Protein AF-A0A3B0CM05-F1 (afdb_monomer_lite)

Sequence (95 aa):
MEPFVRSKWTIIFGSNSLRYSRTPIEYLNEFRIEEAKRLLADSRTKIADIGTRSGFNSNSYFAKVFKMYTGITASEYRELLFTRNMEKKPQLADS

Structure (mmCIF, N/CA/C/O backbone):
data_AF-A0A3B0CM05-F1
#
_entry.id   AF-A0A3B0CM05-F1
#
loop_
_atom_site.group_PDB
_atom_site.id
_atom_site.type_symbol
_atom_site.label_atom_id
_atom_site.label_alt_id
_atom_site.label_comp_id
_atom_site.label_asym_id
_atom_site.label_entity_id
_atom_site.label_seq_id
_atom_site.pdbx_PDB_ins_code
_atom_site.Cartn_x
_atom_site.Cartn_y
_atom_site.Cartn_z
_atom_site.occupancy
_atom_site.B_iso_or_equiv
_atom_site.auth_seq_id
_atom_site.auth_comp_id
_atom_site.auth_asym_id
_atom_site.auth_atom_id
_atom_site.pdbx_PDB_model_num
ATOM 1 N N . MET A 1 1 ? 1.371 34.496 10.933 1.00 39.28 1 MET A N 1
ATOM 2 C CA . MET A 1 1 ? 0.222 33.577 10.798 1.00 39.28 1 MET A CA 1
ATOM 3 C C . MET A 1 1 ? 0.609 32.588 9.708 1.00 39.28 1 MET A C 1
ATOM 5 O O . MET A 1 1 ? 0.498 32.909 8.537 1.00 39.28 1 MET A O 1
ATOM 9 N N . GLU A 1 2 ? 1.255 31.494 10.106 1.00 44.84 2 GLU A N 1
ATOM 10 C CA . GLU A 1 2 ? 1.938 30.539 9.215 1.00 44.84 2 GLU A CA 1
ATOM 11 C C . GLU A 1 2 ? 0.944 29.481 8.694 1.00 44.84 2 GLU A C 1
ATOM 13 O O . GLU A 1 2 ? 0.389 28.735 9.506 1.00 44.84 2 GLU A O 1
ATOM 18 N N . PRO A 1 3 ? 0.671 29.404 7.376 1.00 42.19 3 PRO A N 1
ATOM 19 C CA . PRO A 1 3 ? -0.235 28.411 6.816 1.00 42.19 3 PRO A CA 1
ATOM 20 C C . PRO A 1 3 ? 0.430 27.029 6.717 1.00 42.19 3 PRO A C 1
ATOM 22 O O . PRO A 1 3 ? 1.387 26.786 5.983 1.00 42.19 3 PRO A O 1
ATOM 25 N N . PHE A 1 4 ? -0.153 26.125 7.494 1.00 39.38 4 PHE A N 1
ATOM 26 C CA . PHE A 1 4 ? 0.248 24.761 7.804 1.00 39.38 4 PHE A CA 1
ATOM 27 C C . PHE A 1 4 ? 0.397 23.858 6.553 1.00 39.38 4 PHE A C 1
ATOM 29 O O . PHE A 1 4 ? -0.539 23.644 5.787 1.00 39.38 4 PHE A O 1
ATOM 36 N N . VAL A 1 5 ? 1.596 23.278 6.421 1.00 49.50 5 VAL A N 1
ATOM 37 C CA . VAL A 1 5 ? 1.983 22.079 5.640 1.00 49.50 5 VAL A CA 1
ATOM 38 C C . VAL A 1 5 ? 1.963 22.184 4.107 1.00 49.50 5 VAL A C 1
ATOM 40 O O . VAL A 1 5 ? 1.496 21.304 3.388 1.00 49.50 5 VAL A O 1
ATOM 43 N N . ARG A 1 6 ? 2.644 23.203 3.579 1.00 45.91 6 ARG A N 1
ATOM 44 C CA . ARG A 1 6 ? 3.359 23.107 2.295 1.00 45.91 6 ARG A CA 1
ATOM 45 C C . ARG A 1 6 ? 4.863 23.060 2.554 1.00 45.91 6 ARG A C 1
ATOM 47 O O . ARG A 1 6 ? 5.503 24.093 2.446 1.00 45.91 6 ARG A O 1
ATOM 54 N N . SER A 1 7 ? 5.442 21.911 2.917 1.00 44.75 7 SER A N 1
ATOM 55 C CA . SER A 1 7 ? 6.901 21.683 2.802 1.00 44.75 7 SER A CA 1
ATOM 56 C C . SER A 1 7 ? 7.322 20.304 3.299 1.00 44.75 7 SER A C 1
ATOM 58 O O . SER A 1 7 ? 7.672 20.118 4.461 1.00 44.75 7 SER A O 1
ATOM 60 N N . LYS A 1 8 ? 7.354 19.329 2.386 1.00 47.22 8 LYS A N 1
ATOM 61 C CA . LYS A 1 8 ? 8.305 18.210 2.521 1.00 47.22 8 LYS A CA 1
ATOM 62 C C . LYS A 1 8 ? 8.847 17.648 1.203 1.00 47.22 8 LYS A C 1
ATOM 64 O O . LYS A 1 8 ? 9.762 16.839 1.239 1.00 47.22 8 LYS A O 1
ATOM 69 N N . TRP A 1 9 ? 8.363 18.121 0.053 1.00 48.84 9 TRP A N 1
ATOM 70 C CA . TRP A 1 9 ? 8.822 17.652 -1.262 1.00 48.84 9 TRP A CA 1
ATOM 71 C C . TRP A 1 9 ? 9.595 18.698 -2.081 1.00 48.84 9 TRP A C 1
ATOM 73 O O . TRP A 1 9 ? 10.232 18.332 -3.058 1.00 48.84 9 TRP A O 1
ATOM 83 N N . THR A 1 10 ? 9.634 19.968 -1.660 1.00 46.47 10 THR A N 1
ATOM 84 C CA . THR A 1 10 ? 10.328 21.045 -2.398 1.00 46.47 10 THR A CA 1
ATOM 85 C C . THR A 1 10 ? 11.856 21.034 -2.232 1.00 46.47 10 THR A C 1
ATOM 87 O O . THR A 1 10 ? 12.545 21.683 -3.006 1.00 46.47 10 THR A O 1
ATOM 90 N N . ILE A 1 11 ? 12.409 20.311 -1.247 1.00 47.38 11 ILE A N 1
ATOM 91 C CA . ILE A 1 11 ? 13.852 20.372 -0.925 1.00 47.38 11 ILE A CA 1
ATOM 92 C C . ILE A 1 11 ? 14.612 19.067 -1.241 1.00 47.38 11 ILE A C 1
ATOM 94 O O . ILE A 1 11 ? 15.835 19.090 -1.287 1.00 47.38 11 ILE A O 1
ATOM 98 N N . ILE A 1 12 ? 13.942 17.937 -1.523 1.00 53.16 12 ILE A N 1
ATOM 99 C CA . ILE A 1 12 ? 14.652 16.655 -1.764 1.00 53.16 12 ILE A CA 1
ATOM 100 C C . ILE A 1 12 ? 14.754 16.267 -3.249 1.00 53.16 12 ILE A C 1
ATOM 102 O O . ILE A 1 12 ? 15.699 15.581 -3.622 1.00 53.16 12 ILE A O 1
ATOM 106 N N . PHE A 1 13 ? 13.871 16.739 -4.132 1.00 51.16 13 PHE A N 1
ATOM 107 C CA . PHE A 1 13 ? 13.938 16.382 -5.553 1.00 51.16 13 PHE A CA 1
ATOM 108 C C . PHE A 1 13 ? 13.865 17.640 -6.410 1.00 51.16 13 PHE A C 1
ATOM 110 O O . PHE A 1 13 ? 12.808 18.246 -6.570 1.00 51.16 13 PHE A O 1
ATOM 117 N N . GLY A 1 14 ? 15.035 18.056 -6.893 1.00 43.09 14 GLY A N 1
ATOM 118 C CA . GLY A 1 14 ? 15.202 19.200 -7.773 1.00 43.09 14 GLY A CA 1
ATOM 119 C C . GLY A 1 14 ? 14.243 19.182 -8.964 1.00 43.09 14 GLY A C 1
ATOM 120 O O . GLY A 1 14 ? 13.915 18.137 -9.519 1.00 43.09 14 GLY A O 1
ATOM 121 N N . SER A 1 15 ? 13.804 20.388 -9.309 1.00 51.53 15 SER A N 1
ATOM 122 C CA . SER A 1 15 ? 13.284 20.847 -10.595 1.00 51.53 15 SER A CA 1
ATOM 123 C C . SER A 1 15 ? 12.959 19.779 -11.647 1.00 51.53 15 SER A C 1
ATOM 125 O O . SER A 1 15 ? 13.839 19.354 -12.388 1.00 51.53 15 SER A O 1
ATOM 127 N N . ASN A 1 16 ? 11.668 19.491 -11.851 1.00 48.53 16 ASN A N 1
ATOM 128 C CA . ASN A 1 16 ? 11.136 19.509 -13.217 1.00 48.53 16 ASN A CA 1
ATOM 129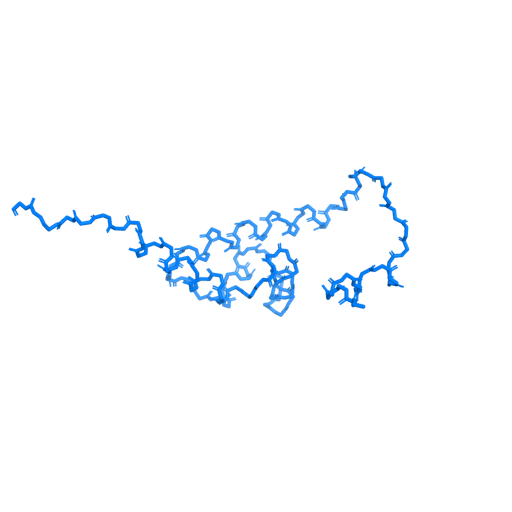 C C . ASN A 1 16 ? 9.618 19.714 -13.254 1.00 48.53 16 ASN A C 1
ATOM 131 O O . ASN A 1 16 ? 8.811 18.789 -13.294 1.00 48.53 16 ASN A O 1
ATOM 135 N N . SER A 1 17 ? 9.233 20.986 -13.270 1.00 61.34 17 SER A N 1
ATOM 136 C CA . SER A 1 17 ? 7.920 21.420 -13.727 1.00 61.34 17 SER A CA 1
ATOM 137 C C . SER A 1 17 ? 7.902 21.435 -15.257 1.00 61.34 17 SER A C 1
ATOM 139 O O . SER A 1 17 ? 7.946 22.514 -15.829 1.00 61.34 17 SER A O 1
ATOM 141 N N . LEU A 1 18 ? 7.808 20.276 -15.918 1.00 45.81 18 LEU A N 1
ATOM 142 C CA . LEU A 1 18 ? 7.292 20.154 -17.289 1.00 45.81 18 LEU A CA 1
ATOM 143 C C . LEU A 1 18 ? 6.651 18.764 -17.475 1.00 45.81 18 LEU A C 1
ATOM 145 O O . LEU A 1 18 ? 7.305 17.732 -17.443 1.00 45.81 18 LEU A O 1
ATOM 149 N N . ARG A 1 19 ? 5.324 18.787 -17.595 1.00 49.41 19 ARG A N 1
ATOM 150 C CA . ARG A 1 19 ? 4.386 17.783 -18.129 1.00 49.41 19 ARG A CA 1
ATOM 151 C C . ARG A 1 19 ? 5.004 16.454 -18.633 1.00 49.41 19 ARG A C 1
ATOM 153 O O . ARG A 1 19 ? 5.629 16.421 -19.680 1.00 49.41 19 ARG A O 1
ATOM 160 N N . TYR A 1 20 ? 4.673 15.364 -17.930 1.00 51.78 20 TYR A N 1
ATOM 161 C CA . TYR A 1 20 ? 4.659 13.964 -18.395 1.00 51.78 20 TYR A CA 1
ATOM 162 C C . TYR A 1 20 ? 5.930 13.415 -19.079 1.00 51.78 20 TYR A C 1
ATOM 164 O O . TYR A 1 20 ? 5.913 13.071 -20.255 1.00 51.78 20 TYR A O 1
ATOM 172 N N . SER A 1 21 ? 6.962 13.145 -18.279 1.00 53.62 21 SER A N 1
ATOM 173 C CA . SER A 1 21 ? 7.892 12.031 -18.528 1.00 53.62 21 SER A CA 1
ATOM 174 C C . SER A 1 21 ? 7.706 10.991 -17.425 1.00 53.62 21 SER A C 1
ATOM 176 O O . SER A 1 21 ? 8.557 10.852 -16.553 1.00 53.62 21 SER A O 1
ATOM 178 N N . ARG A 1 22 ? 6.547 10.312 -17.400 1.00 64.75 22 ARG A N 1
ATOM 179 C CA . ARG A 1 22 ? 6.342 9.198 -16.461 1.00 64.75 22 ARG A CA 1
ATOM 180 C C . ARG A 1 22 ? 7.288 8.078 -16.864 1.00 64.75 22 ARG A C 1
ATOM 182 O O . ARG A 1 22 ? 7.244 7.601 -17.998 1.00 64.75 22 ARG A O 1
ATOM 189 N N . THR A 1 23 ? 8.147 7.663 -15.949 1.00 82.75 23 THR A N 1
ATOM 190 C CA . THR A 1 23 ? 8.971 6.477 -16.155 1.00 82.75 23 THR A CA 1
ATOM 191 C C . THR A 1 23 ? 8.050 5.262 -16.340 1.00 82.75 23 THR A C 1
ATOM 193 O O . THR A 1 23 ? 6.965 5.215 -15.747 1.00 82.75 23 THR A O 1
ATOM 196 N N . PRO A 1 24 ? 8.449 4.241 -17.119 1.00 81.75 24 PRO A N 1
ATOM 197 C CA . PRO A 1 24 ? 7.646 3.024 -17.280 1.00 81.75 24 PRO A CA 1
ATOM 198 C C . PRO A 1 24 ? 7.255 2.386 -15.938 1.00 81.75 24 PRO A C 1
ATOM 200 O O . PRO A 1 24 ? 6.187 1.796 -15.802 1.00 81.75 24 PRO A O 1
ATOM 203 N N . ILE A 1 25 ? 8.109 2.557 -14.926 1.00 86.56 25 ILE A N 1
ATOM 204 C CA . ILE A 1 25 ? 7.900 2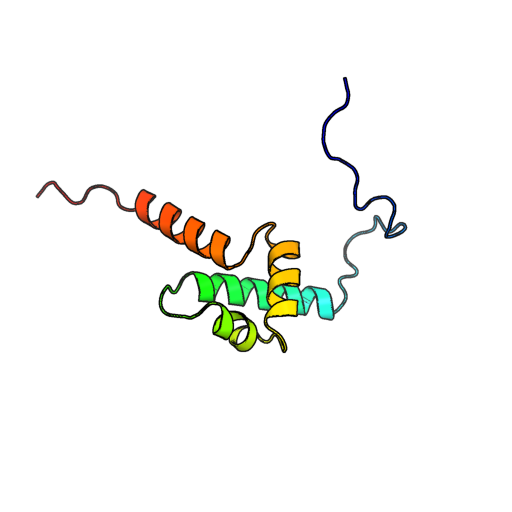.077 -13.560 1.00 86.56 25 ILE A CA 1
ATOM 205 C C . ILE A 1 25 ? 6.766 2.837 -12.862 1.00 86.56 25 ILE A C 1
ATOM 207 O O . ILE A 1 25 ? 5.964 2.215 -12.172 1.00 86.56 25 ILE A O 1
ATOM 211 N N . GLU A 1 26 ? 6.664 4.155 -13.032 1.00 85.00 26 GLU A N 1
ATOM 212 C CA . GLU A 1 26 ? 5.586 4.952 -12.431 1.00 85.00 26 GLU A CA 1
ATOM 213 C C . GLU A 1 26 ? 4.225 4.606 -13.027 1.00 85.00 26 GLU A C 1
ATOM 215 O O . GLU A 1 26 ? 3.263 4.450 -12.274 1.00 85.00 26 GLU A O 1
ATOM 220 N N . TYR A 1 27 ? 4.157 4.435 -14.351 1.00 86.81 27 TYR A N 1
ATOM 221 C CA . TYR A 1 27 ? 2.940 3.981 -15.027 1.00 86.81 27 TYR A CA 1
ATOM 222 C C . TYR A 1 27 ? 2.547 2.568 -14.580 1.00 86.81 27 TYR A C 1
ATOM 224 O O . TYR A 1 27 ? 1.390 2.304 -14.258 1.00 86.81 27 TYR A O 1
ATOM 232 N N . LEU A 1 28 ? 3.524 1.660 -14.489 1.00 89.88 28 LEU A N 1
ATOM 233 C CA . LEU A 1 28 ? 3.286 0.305 -14.006 1.00 89.88 28 LEU A CA 1
ATOM 234 C C . LEU A 1 28 ? 2.790 0.305 -12.558 1.00 89.88 28 LEU A C 1
ATOM 236 O O . LEU A 1 28 ? 1.845 -0.405 -12.232 1.00 89.88 28 LEU A O 1
ATOM 240 N N . ASN A 1 29 ? 3.402 1.099 -11.681 1.00 91.00 29 ASN A N 1
ATOM 241 C CA . ASN A 1 29 ? 2.974 1.202 -10.291 1.00 91.00 29 ASN A CA 1
ATOM 242 C C . ASN A 1 29 ? 1.564 1.782 -10.181 1.00 91.00 29 ASN A C 1
ATOM 244 O O . ASN A 1 29 ? 0.767 1.247 -9.423 1.00 91.00 29 ASN A O 1
ATOM 248 N N . GLU A 1 30 ? 1.225 2.807 -10.961 1.00 90.44 30 GLU A N 1
ATOM 249 C CA . GLU A 1 30 ? -0.134 3.351 -11.020 1.00 90.44 30 GLU A CA 1
ATOM 250 C C . GLU A 1 30 ? -1.151 2.276 -11.419 1.00 90.44 30 GLU A C 1
ATOM 252 O O . GLU A 1 30 ? -2.123 2.058 -10.699 1.00 90.44 30 GLU A O 1
ATOM 257 N N . PHE A 1 31 ? -0.877 1.530 -12.493 1.00 92.06 31 PHE A N 1
ATOM 258 C CA . PHE A 1 31 ? -1.724 0.422 -12.934 1.00 92.06 31 PHE A CA 1
ATOM 259 C C . PHE A 1 31 ? -1.904 -0.643 -11.840 1.00 92.06 31 PHE A C 1
ATOM 261 O O . PHE A 1 31 ? -3.021 -1.063 -11.541 1.00 92.06 31 PHE A O 1
ATOM 268 N N . ARG A 1 32 ? -0.810 -1.046 -11.182 1.00 93.56 32 ARG A N 1
ATOM 269 C CA . ARG A 1 32 ? -0.845 -2.014 -10.074 1.00 93.56 32 ARG A CA 1
ATOM 270 C C . ARG A 1 32 ? -1.644 -1.499 -8.875 1.00 93.56 32 ARG A C 1
ATOM 272 O O . ARG A 1 32 ? -2.322 -2.278 -8.211 1.00 93.56 32 ARG A O 1
ATOM 279 N N . ILE A 1 33 ? -1.571 -0.202 -8.576 1.00 93.31 33 ILE A N 1
ATOM 280 C CA . ILE A 1 33 ? -2.345 0.414 -7.494 1.00 93.31 33 ILE A CA 1
ATOM 281 C C . ILE A 1 33 ? -3.838 0.457 -7.832 1.00 93.31 33 ILE A C 1
ATOM 283 O O . ILE A 1 33 ? -4.653 0.185 -6.951 1.00 93.31 33 ILE A O 1
ATOM 287 N N . GLU A 1 34 ? -4.212 0.745 -9.076 1.00 92.06 34 GLU A N 1
ATOM 288 C CA . GLU A 1 34 ? -5.614 0.684 -9.507 1.00 92.06 34 GLU A CA 1
ATOM 289 C C . GLU A 1 34 ? -6.193 -0.731 -9.367 1.00 92.06 34 GLU A C 1
ATOM 291 O O . GLU A 1 34 ? -7.284 -0.905 -8.815 1.00 92.06 34 GLU A O 1
ATOM 296 N N . GLU A 1 35 ? -5.432 -1.759 -9.746 1.00 92.75 35 GLU A N 1
ATOM 297 C CA . GLU A 1 35 ? -5.860 -3.147 -9.551 1.00 92.75 35 GLU A CA 1
ATOM 298 C C . GLU A 1 35 ? -5.976 -3.508 -8.061 1.00 92.75 35 GLU A C 1
ATOM 300 O O . GLU A 1 35 ? -6.958 -4.121 -7.631 1.00 92.75 35 GLU A O 1
ATOM 305 N N . ALA A 1 36 ? -5.040 -3.039 -7.229 1.00 93.06 36 ALA A N 1
ATOM 306 C CA . ALA A 1 36 ? -5.114 -3.219 -5.782 1.00 93.06 36 ALA A CA 1
ATOM 307 C C . ALA A 1 36 ? -6.379 -2.588 -5.180 1.00 93.06 36 ALA A C 1
ATOM 309 O O . ALA A 1 36 ? -7.012 -3.197 -4.317 1.00 93.06 36 ALA A O 1
ATOM 310 N N . LYS A 1 37 ? -6.791 -1.398 -5.641 1.00 91.38 37 LYS A N 1
ATOM 311 C CA . LYS A 1 37 ? -8.045 -0.754 -5.208 1.00 91.38 37 LYS A CA 1
ATOM 312 C C . LYS A 1 37 ? -9.266 -1.598 -5.574 1.00 91.38 37 LYS A C 1
ATOM 314 O O . LYS A 1 37 ? -10.162 -1.747 -4.742 1.00 91.38 37 LYS A O 1
ATOM 319 N N . ARG A 1 38 ? -9.291 -2.194 -6.774 1.00 89.69 38 ARG A N 1
ATOM 320 C CA . ARG A 1 38 ? -10.344 -3.142 -7.187 1.00 89.69 38 ARG A CA 1
ATOM 321 C C . ARG A 1 38 ? -10.406 -4.349 -6.261 1.00 89.69 38 ARG A C 1
ATOM 323 O O . ARG A 1 38 ? -11.486 -4.714 -5.806 1.00 89.69 38 ARG A O 1
ATOM 330 N N . LEU A 1 39 ? -9.258 -4.947 -5.951 1.00 89.94 39 LEU A N 1
ATOM 331 C CA . LEU A 1 39 ? -9.179 -6.107 -5.061 1.00 89.94 39 LEU A CA 1
ATOM 332 C C . LEU A 1 39 ? -9.545 -5.764 -3.611 1.00 89.94 39 LEU A C 1
ATOM 334 O O . LEU A 1 39 ? -10.107 -6.603 -2.912 1.00 89.94 39 LEU A O 1
ATOM 338 N N . LEU A 1 40 ? -9.267 -4.538 -3.159 1.00 88.69 40 LEU A N 1
ATOM 339 C CA . LEU A 1 40 ? -9.659 -4.051 -1.833 1.00 88.69 40 LEU A CA 1
ATOM 340 C C . LEU A 1 40 ? -11.170 -3.862 -1.682 1.00 88.69 40 LEU A C 1
ATOM 342 O O . LEU A 1 40 ? -11.654 -3.894 -0.551 1.00 88.69 40 LEU A O 1
ATOM 346 N N . ALA A 1 41 ? -11.903 -3.704 -2.788 1.00 85.56 41 ALA A N 1
ATOM 347 C CA . ALA A 1 41 ? -13.361 -3.665 -2.775 1.00 85.56 41 ALA A CA 1
ATOM 348 C C . ALA A 1 41 ? -13.996 -5.040 -2.502 1.00 85.56 41 ALA A C 1
ATOM 350 O O . ALA A 1 41 ? -15.127 -5.092 -2.020 1.00 85.56 41 ALA A O 1
ATOM 351 N N . ASP A 1 42 ? -13.281 -6.145 -2.753 1.00 82.19 42 ASP A N 1
ATOM 352 C CA . ASP A 1 42 ? -13.710 -7.484 -2.338 1.00 82.19 42 ASP A CA 1
ATOM 353 C C . ASP A 1 42 ? -13.206 -7.778 -0.915 1.00 82.19 42 ASP A C 1
ATOM 355 O O . ASP A 1 42 ? -12.008 -7.969 -0.670 1.00 82.19 42 ASP A O 1
ATOM 359 N N . SER A 1 43 ? -14.134 -7.842 0.043 1.00 71.00 43 SER A N 1
ATOM 360 C CA . SER A 1 43 ? -13.834 -8.045 1.467 1.00 71.00 43 SER A CA 1
ATOM 361 C C . SER A 1 43 ? -13.191 -9.400 1.784 1.00 71.00 43 SER A C 1
ATOM 363 O O . SER A 1 43 ? -12.607 -9.559 2.857 1.00 71.00 43 SER A O 1
ATOM 365 N N . ARG A 1 44 ? -13.247 -10.372 0.866 1.00 80.06 44 ARG A N 1
ATOM 366 C CA . ARG A 1 44 ? -12.752 -11.742 1.087 1.00 80.06 44 ARG A CA 1
ATOM 367 C C . ARG A 1 44 ? -11.248 -11.887 0.882 1.00 80.06 44 ARG A C 1
ATOM 369 O O . ARG A 1 44 ? -10.665 -12.872 1.328 1.00 80.06 44 ARG A O 1
ATOM 376 N N . THR A 1 45 ? -10.599 -10.930 0.220 1.00 82.81 45 THR A N 1
ATOM 377 C CA . THR A 1 45 ? -9.159 -11.021 -0.057 1.00 82.81 45 THR A CA 1
ATOM 378 C C . THR A 1 45 ? -8.352 -10.467 1.119 1.00 82.81 45 THR A C 1
ATOM 380 O O . THR A 1 45 ? -8.621 -9.368 1.607 1.00 82.81 45 THR A O 1
ATOM 383 N N . LYS A 1 46 ? -7.321 -11.176 1.589 1.00 86.38 46 LYS A N 1
ATOM 384 C CA . LYS A 1 46 ? -6.416 -10.648 2.625 1.00 86.38 46 LYS A CA 1
ATOM 385 C C . LYS A 1 46 ? -5.523 -9.552 2.045 1.00 86.38 46 LYS A C 1
ATOM 387 O O . LYS A 1 46 ? -5.043 -9.672 0.926 1.00 86.38 46 LYS A O 1
ATOM 392 N N . ILE A 1 47 ? -5.239 -8.508 2.825 1.00 85.62 47 ILE A N 1
ATOM 393 C CA . ILE A 1 47 ? -4.384 -7.385 2.388 1.00 85.62 47 ILE A CA 1
ATOM 394 C C . ILE A 1 47 ? -2.972 -7.862 2.019 1.00 85.62 47 ILE A C 1
ATOM 396 O O . ILE A 1 47 ? -2.387 -7.355 1.068 1.00 85.62 47 ILE A O 1
ATOM 400 N N . ALA A 1 48 ? -2.462 -8.877 2.724 1.00 84.88 48 ALA A N 1
ATOM 401 C CA . ALA A 1 48 ? -1.186 -9.519 2.412 1.00 84.88 48 ALA A CA 1
ATOM 402 C C . ALA A 1 48 ? -1.153 -10.182 1.025 1.00 84.88 48 ALA A C 1
ATOM 404 O O . ALA A 1 48 ? -0.119 -10.163 0.364 1.00 84.88 48 ALA A O 1
ATOM 405 N N . ASP A 1 49 ? -2.287 -10.707 0.559 1.00 88.56 49 ASP A N 1
ATOM 406 C CA . ASP A 1 49 ? -2.385 -11.351 -0.753 1.00 88.56 49 ASP A CA 1
ATOM 407 C C . ASP A 1 49 ? -2.626 -10.324 -1.865 1.00 88.56 49 ASP A C 1
ATOM 409 O O . ASP A 1 49 ? -2.263 -10.557 -3.016 1.00 88.56 49 ASP A O 1
ATOM 413 N N . ILE A 1 50 ? -3.217 -9.169 -1.539 1.00 90.62 50 ILE A N 1
ATOM 414 C CA . ILE A 1 50 ? -3.515 -8.107 -2.510 1.00 90.62 50 ILE A CA 1
ATOM 415 C C . I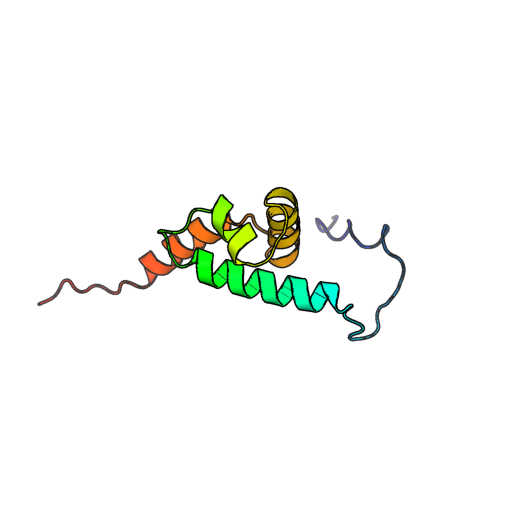LE A 1 50 ? -2.236 -7.544 -3.118 1.00 90.62 50 ILE A C 1
ATOM 417 O O . ILE A 1 50 ? -2.197 -7.362 -4.333 1.00 90.62 50 ILE A O 1
ATOM 421 N N . GLY A 1 51 ? -1.187 -7.311 -2.324 1.00 89.50 51 GLY A N 1
ATOM 422 C CA . GLY A 1 51 ? 0.093 -6.825 -2.846 1.00 89.50 51 GLY A CA 1
ATOM 423 C C . GLY A 1 51 ? 0.654 -7.760 -3.920 1.00 89.50 51 GLY A C 1
ATOM 424 O O . GLY A 1 51 ? 0.940 -7.327 -5.037 1.00 89.50 51 GLY A O 1
ATOM 425 N N . THR A 1 52 ? 0.707 -9.057 -3.616 1.00 90.50 52 THR A N 1
ATOM 426 C CA . THR A 1 52 ? 1.184 -10.094 -4.541 1.00 90.50 52 THR A CA 1
ATOM 427 C C . THR A 1 52 ? 0.289 -10.218 -5.775 1.00 90.50 52 THR A C 1
ATOM 429 O O . THR A 1 52 ? 0.787 -10.220 -6.899 1.00 90.50 52 THR A O 1
ATOM 432 N N . ARG A 1 53 ? -1.039 -10.249 -5.598 1.00 89.25 53 ARG A N 1
ATOM 433 C CA . ARG A 1 53 ? -2.012 -10.344 -6.706 1.00 89.25 53 ARG A CA 1
ATOM 434 C C . ARG A 1 53 ? -1.999 -9.125 -7.622 1.00 89.25 53 ARG A C 1
ATOM 436 O O . ARG A 1 53 ? -2.254 -9.265 -8.810 1.00 89.25 53 ARG A O 1
ATOM 443 N N . SER A 1 54 ? -1.662 -7.957 -7.084 1.00 90.38 54 SER A N 1
ATOM 444 C CA . SER A 1 54 ? -1.519 -6.715 -7.850 1.00 90.38 54 SER A CA 1
ATOM 445 C C . SER A 1 54 ? -0.149 -6.601 -8.530 1.00 90.38 54 SER A C 1
ATOM 447 O O . SER A 1 54 ? 0.141 -5.586 -9.149 1.00 90.38 54 SER A O 1
ATOM 449 N N . GLY A 1 55 ? 0.721 -7.611 -8.416 1.00 89.00 55 GLY A N 1
ATOM 450 C CA . GLY A 1 55 ? 2.016 -7.658 -9.096 1.00 89.00 55 GLY A CA 1
ATOM 451 C C . GLY A 1 55 ? 3.179 -7.013 -8.337 1.00 89.00 55 GLY A C 1
ATOM 452 O O . GLY A 1 55 ? 4.200 -6.703 -8.953 1.00 89.00 55 GLY A O 1
ATOM 453 N N . PHE A 1 56 ? 3.060 -6.794 -7.023 1.00 90.81 56 PHE A N 1
ATOM 454 C CA . PHE A 1 56 ? 4.186 -6.368 -6.189 1.00 90.81 56 PHE A CA 1
ATOM 455 C C . PHE A 1 56 ? 4.955 -7.571 -5.636 1.00 90.81 56 PHE A C 1
ATOM 457 O O . PHE A 1 56 ? 4.372 -8.513 -5.113 1.00 90.81 56 PHE A O 1
ATOM 464 N N . ASN A 1 57 ? 6.286 -7.486 -5.666 1.00 88.31 57 ASN A N 1
ATOM 465 C CA . ASN A 1 57 ? 7.169 -8.541 -5.151 1.00 88.31 57 ASN A CA 1
ATOM 466 C C . ASN A 1 57 ? 7.245 -8.584 -3.615 1.00 88.31 57 ASN A C 1
ATOM 468 O O . ASN A 1 57 ? 7.737 -9.549 -3.041 1.00 88.31 57 ASN A O 1
ATOM 472 N N . SER A 1 58 ? 6.826 -7.514 -2.936 1.00 91.38 58 SER A N 1
ATOM 473 C CA . SER A 1 58 ? 6.885 -7.416 -1.480 1.00 91.38 58 SER A CA 1
ATOM 474 C C . SER A 1 58 ? 5.727 -6.592 -0.947 1.00 91.38 58 SER A C 1
ATOM 476 O O . SER A 1 58 ? 5.465 -5.482 -1.421 1.00 91.38 58 SER A O 1
ATOM 478 N N . ASN A 1 59 ? 5.095 -7.103 0.108 1.00 89.94 59 ASN A N 1
ATOM 479 C CA . ASN A 1 59 ? 3.983 -6.434 0.767 1.00 89.94 59 ASN A CA 1
ATOM 480 C C . ASN A 1 59 ? 4.407 -5.112 1.441 1.00 89.94 59 ASN A C 1
ATOM 482 O O . ASN A 1 59 ? 3.635 -4.158 1.489 1.00 89.94 59 ASN A O 1
ATOM 486 N N . SER A 1 60 ? 5.662 -5.015 1.892 1.00 90.50 60 SER A N 1
ATOM 487 C CA . SER A 1 60 ? 6.231 -3.788 2.466 1.00 90.50 60 SER A CA 1
ATOM 488 C C . SER A 1 60 ? 6.420 -2.694 1.415 1.00 90.50 60 SER A C 1
ATOM 490 O O . SER A 1 60 ? 6.168 -1.519 1.684 1.00 90.50 60 SER A O 1
ATOM 492 N N . TYR A 1 61 ? 6.854 -3.073 0.207 1.00 91.00 61 TYR A N 1
ATOM 493 C CA . TYR A 1 61 ? 6.975 -2.134 -0.910 1.00 91.00 61 TYR A CA 1
ATOM 494 C C . TYR A 1 61 ? 5.593 -1.697 -1.401 1.00 91.00 61 TYR A C 1
ATOM 496 O O . TYR A 1 61 ? 5.352 -0.499 -1.538 1.00 91.00 61 TYR A O 1
ATOM 504 N N . PHE A 1 62 ? 4.662 -2.645 -1.543 1.00 92.75 62 PHE A N 1
ATOM 505 C CA . PHE A 1 62 ? 3.258 -2.362 -1.831 1.00 92.75 62 PHE A CA 1
ATOM 506 C C . PHE A 1 62 ? 2.668 -1.344 -0.851 1.00 92.75 62 PHE A C 1
ATOM 508 O O . PHE A 1 62 ? 2.152 -0.324 -1.288 1.00 92.75 62 PHE A O 1
ATOM 515 N N . ALA A 1 63 ? 2.794 -1.561 0.461 1.00 91.06 63 ALA A N 1
ATOM 516 C CA . ALA A 1 63 ? 2.223 -0.660 1.461 1.00 91.06 63 ALA A CA 1
ATOM 517 C C . ALA A 1 63 ? 2.773 0.773 1.349 1.00 91.06 63 ALA A C 1
ATOM 519 O O . ALA A 1 63 ? 2.013 1.738 1.462 1.00 91.06 63 ALA A O 1
ATOM 520 N N . LYS A 1 64 ? 4.079 0.925 1.078 1.00 90.38 64 LYS A N 1
ATOM 521 C CA . LYS A 1 64 ? 4.704 2.237 0.844 1.00 90.38 64 LYS A CA 1
ATOM 522 C C . LYS A 1 64 ? 4.164 2.908 -0.418 1.00 90.38 64 LYS A C 1
ATOM 524 O O . LYS A 1 64 ? 3.771 4.070 -0.357 1.00 90.38 64 LYS A O 1
ATOM 529 N N . VAL A 1 65 ? 4.139 2.191 -1.542 1.00 91.25 65 VAL A N 1
ATOM 530 C CA . VAL A 1 65 ? 3.664 2.727 -2.827 1.00 91.25 65 VAL A CA 1
ATOM 531 C C . VAL A 1 65 ? 2.174 3.047 -2.754 1.00 91.25 65 VAL A C 1
ATOM 533 O O . VAL A 1 65 ? 1.769 4.144 -3.119 1.00 91.25 65 VAL A O 1
ATOM 536 N N . PHE A 1 66 ? 1.359 2.159 -2.191 1.00 92.12 66 PHE A N 1
ATOM 537 C CA . PHE A 1 66 ? -0.076 2.371 -2.034 1.00 92.12 66 PHE A CA 1
ATOM 538 C C . PHE A 1 66 ? -0.370 3.623 -1.210 1.00 92.12 66 PHE A C 1
ATOM 540 O O . PHE A 1 66 ? -1.153 4.467 -1.644 1.00 92.12 66 PHE A O 1
ATOM 547 N N . LYS A 1 67 ? 0.314 3.806 -0.075 1.00 90.50 67 LYS A N 1
ATOM 548 C CA . LYS A 1 67 ? 0.162 5.014 0.744 1.00 90.50 67 LYS A CA 1
ATOM 549 C C . LYS A 1 67 ? 0.636 6.276 0.032 1.00 90.50 67 LYS A C 1
ATOM 551 O O . LYS A 1 67 ? 0.014 7.319 0.174 1.00 90.50 67 LYS A O 1
ATOM 556 N N . MET A 1 68 ? 1.703 6.191 -0.754 1.00 88.50 68 MET A N 1
ATOM 557 C CA . MET A 1 68 ? 2.200 7.321 -1.540 1.00 88.50 68 MET A CA 1
ATOM 558 C C . MET A 1 68 ? 1.217 7.745 -2.642 1.00 88.50 68 MET A C 1
ATOM 560 O O . MET A 1 68 ? 1.025 8.938 -2.844 1.00 88.50 68 MET A O 1
ATOM 564 N N . T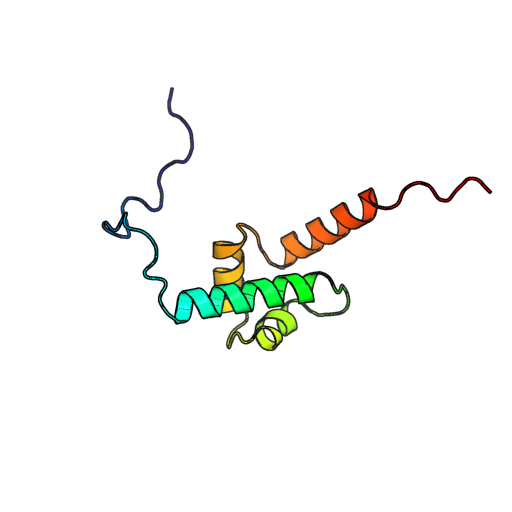YR A 1 69 ? 0.571 6.791 -3.319 1.00 89.25 69 TYR A N 1
ATOM 565 C CA . TYR A 1 69 ? -0.371 7.070 -4.410 1.00 89.25 69 TYR A CA 1
ATOM 566 C C . TYR A 1 69 ? -1.782 7.431 -3.925 1.00 89.25 69 TYR A C 1
ATOM 568 O O . TYR A 1 69 ? -2.471 8.212 -4.572 1.00 89.25 69 TYR A O 1
ATOM 576 N N . THR A 1 70 ? -2.240 6.848 -2.815 1.00 88.31 70 THR A N 1
ATOM 577 C CA . THR A 1 70 ? -3.617 7.035 -2.313 1.00 88.31 70 THR A CA 1
ATOM 578 C C . THR A 1 70 ? -3.714 7.963 -1.104 1.00 88.31 70 THR A C 1
ATOM 580 O O . THR A 1 70 ? -4.809 8.386 -0.750 1.00 88.31 70 THR A O 1
ATOM 583 N N . GLY A 1 71 ? -2.588 8.277 -0.459 1.00 90.06 71 GLY A N 1
ATOM 584 C CA . GLY A 1 71 ? -2.512 9.060 0.776 1.00 90.06 71 GLY A CA 1
ATOM 585 C C . GLY A 1 71 ? -2.733 8.250 2.060 1.00 90.06 71 GLY A C 1
ATOM 586 O O . GLY A 1 71 ? -2.337 8.702 3.133 1.00 90.06 71 GLY A O 1
ATOM 587 N N . ILE A 1 72 ? -3.302 7.045 1.966 1.00 91.62 72 ILE A N 1
ATOM 588 C CA . ILE A 1 72 ? -3.702 6.214 3.112 1.00 91.62 72 ILE A CA 1
ATOM 589 C C . ILE A 1 72 ? -3.251 4.761 2.950 1.00 91.62 72 ILE A C 1
ATOM 591 O O . ILE A 1 72 ? -2.817 4.331 1.883 1.00 91.62 72 ILE A O 1
ATOM 595 N N . THR A 1 73 ? -3.301 3.978 4.020 1.00 91.81 73 THR A N 1
ATOM 596 C CA . THR A 1 73 ? -2.958 2.554 3.960 1.00 91.81 73 THR A CA 1
ATOM 597 C C . THR A 1 73 ? -4.049 1.743 3.260 1.00 91.81 73 THR A C 1
ATOM 599 O O . THR A 1 73 ? -5.216 2.127 3.221 1.00 91.81 73 THR A O 1
ATOM 602 N N . ALA A 1 74 ? -3.682 0.576 2.728 1.00 89.44 74 ALA A N 1
ATOM 603 C CA . ALA A 1 74 ? -4.638 -0.347 2.115 1.00 89.44 74 ALA A CA 1
ATOM 604 C C . ALA A 1 74 ? -5.737 -0.806 3.099 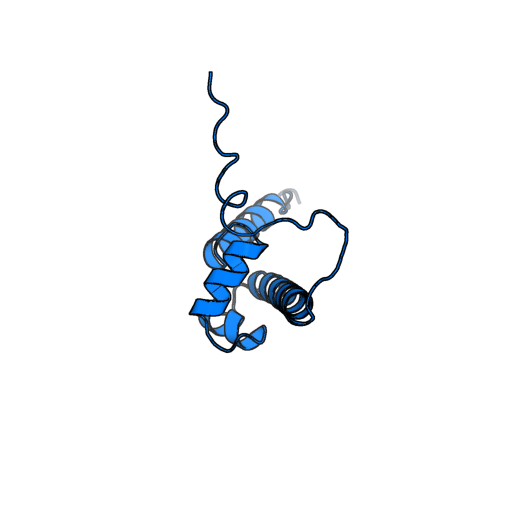1.00 89.44 74 ALA A C 1
ATOM 606 O O . ALA A 1 74 ? -6.876 -1.019 2.689 1.00 89.44 74 ALA A O 1
ATOM 607 N N . SER A 1 75 ? -5.408 -0.924 4.392 1.00 89.62 75 SER A N 1
ATOM 608 C CA . SER A 1 75 ? -6.371 -1.244 5.454 1.00 89.62 75 SER A CA 1
ATOM 609 C C . SER A 1 75 ? -7.384 -0.120 5.655 1.00 89.62 75 SER A C 1
ATOM 611 O O . SER A 1 75 ? -8.582 -0.367 5.569 1.00 89.62 75 SER A O 1
ATOM 613 N N . GLU A 1 76 ? -6.913 1.119 5.824 1.00 89.81 76 GLU A N 1
ATOM 614 C CA . GLU A 1 76 ? -7.783 2.299 5.956 1.00 89.81 76 GLU A CA 1
ATOM 615 C C . GLU A 1 76 ? -8.645 2.494 4.699 1.00 89.81 76 GLU A C 1
ATOM 617 O O . GLU A 1 76 ? -9.835 2.789 4.787 1.00 89.81 76 GLU A O 1
ATOM 622 N N . TYR A 1 77 ? -8.078 2.259 3.510 1.00 90.81 77 TYR A N 1
ATOM 623 C CA . TYR A 1 77 ? -8.821 2.329 2.250 1.00 90.81 77 TYR A CA 1
ATOM 624 C C . TYR A 1 77 ? -9.989 1.334 2.221 1.00 90.81 77 TYR A C 1
ATOM 626 O O . TYR A 1 77 ? -11.082 1.672 1.768 1.00 90.81 77 TYR A O 1
ATOM 634 N N . ARG A 1 78 ? -9.793 0.117 2.741 1.00 88.94 78 ARG A N 1
ATOM 635 C CA . ARG A 1 78 ? -10.860 -0.885 2.861 1.00 88.94 78 ARG A CA 1
ATOM 636 C C . ARG A 1 78 ? -11.960 -0.448 3.824 1.00 88.94 78 ARG A C 1
ATOM 638 O O . ARG A 1 78 ? -13.133 -0.624 3.506 1.00 88.94 78 ARG A O 1
ATOM 645 N N . GLU A 1 79 ? -11.596 0.103 4.975 1.00 88.19 79 GLU A N 1
ATOM 646 C CA . GLU A 1 79 ? -12.569 0.605 5.952 1.00 88.19 79 GLU A CA 1
ATOM 647 C C . GLU A 1 79 ? -13.423 1.725 5.351 1.00 88.19 79 GLU A C 1
ATOM 649 O O . GLU A 1 79 ? -14.650 1.671 5.422 1.00 88.19 79 GLU A O 1
ATOM 654 N N . LEU A 1 80 ? -12.802 2.672 4.640 1.00 87.62 80 LEU A N 1
ATOM 655 C CA . LEU A 1 80 ? -13.521 3.734 3.930 1.00 87.62 80 LEU A CA 1
ATOM 656 C C . LEU A 1 80 ? -14.482 3.191 2.868 1.00 87.62 80 LEU A C 1
ATOM 658 O O . LEU A 1 80 ? -15.589 3.710 2.715 1.00 87.62 80 LEU A O 1
ATOM 662 N N . LEU A 1 81 ? -14.092 2.143 2.137 1.00 85.56 81 LEU A N 1
ATOM 663 C CA . LEU A 1 81 ? -14.984 1.497 1.173 1.00 85.56 81 LEU A CA 1
ATOM 664 C C . LEU A 1 81 ? -16.196 0.854 1.851 1.00 85.56 81 LEU A C 1
ATOM 666 O O . LEU A 1 81 ? -17.303 0.952 1.319 1.00 85.56 81 LEU A O 1
ATOM 670 N N . PHE A 1 82 ? -16.004 0.219 3.008 1.00 80.81 82 PHE A N 1
ATOM 671 C CA . PHE A 1 82 ? -17.100 -0.367 3.775 1.00 80.81 82 PHE A CA 1
ATOM 672 C C . PHE A 1 82 ? -18.076 0.711 4.259 1.00 80.81 82 PHE A C 1
ATOM 674 O O . PHE A 1 82 ? -19.278 0.592 4.014 1.00 80.81 82 PHE A O 1
ATOM 681 N N . THR A 1 83 ? -17.563 1.800 4.837 1.00 79.75 83 THR A N 1
ATOM 682 C CA . THR A 1 83 ? -18.372 2.948 5.276 1.00 79.75 83 THR A CA 1
ATOM 683 C C . THR A 1 83 ? -19.163 3.551 4.115 1.00 79.75 83 THR A C 1
ATOM 685 O O . THR A 1 83 ? -20.378 3.705 4.209 1.00 79.75 83 THR A O 1
ATOM 688 N N . ARG A 1 84 ? -18.522 3.782 2.961 1.00 73.44 84 ARG A N 1
ATOM 689 C CA . ARG A 1 84 ? -19.192 4.322 1.764 1.00 73.44 84 ARG A CA 1
ATOM 690 C C . ARG A 1 84 ? -20.290 3.401 1.221 1.00 73.44 84 ARG A C 1
ATOM 692 O O . ARG A 1 84 ? -21.283 3.869 0.670 1.00 73.44 84 ARG A O 1
ATOM 699 N N . ASN A 1 85 ? -20.112 2.085 1.325 1.00 65.19 85 ASN A N 1
ATOM 700 C CA . ASN A 1 85 ? -21.121 1.123 0.883 1.00 65.19 85 ASN A CA 1
ATOM 701 C C . ASN A 1 85 ? -22.321 1.049 1.848 1.00 65.19 85 ASN A C 1
ATOM 703 O O . ASN A 1 85 ? -23.418 0.721 1.401 1.00 65.19 85 ASN A O 1
ATOM 707 N N . MET A 1 86 ? -22.144 1.388 3.131 1.00 59.25 86 MET A N 1
ATOM 708 C CA . MET A 1 86 ? -23.237 1.471 4.113 1.00 59.25 86 MET A CA 1
ATOM 709 C C . MET A 1 86 ? -24.156 2.675 3.854 1.00 59.25 86 MET A C 1
ATOM 711 O O . MET A 1 86 ? -25.372 2.544 3.955 1.00 59.25 86 MET A O 1
ATOM 715 N N . GLU A 1 87 ? -23.603 3.815 3.431 1.00 57.72 87 GLU A N 1
ATOM 716 C CA . GLU A 1 87 ? -24.377 5.024 3.091 1.00 57.72 87 GLU A CA 1
ATOM 717 C C . GLU A 1 87 ? -25.211 4.867 1.807 1.00 57.72 87 GLU A C 1
ATOM 719 O O . GLU A 1 87 ? -26.213 5.550 1.613 1.00 57.72 87 GLU A O 1
ATOM 724 N N . LYS A 1 88 ? -24.826 3.936 0.924 1.00 56.53 88 LYS A N 1
ATOM 725 C CA . LYS A 1 88 ? -25.521 3.652 -0.342 1.00 56.53 88 LYS A CA 1
ATOM 726 C C . LYS A 1 88 ? -26.665 2.646 -0.233 1.00 56.53 88 LYS A C 1
ATOM 728 O O . LYS A 1 88 ? -27.162 2.211 -1.269 1.00 56.53 88 LYS A O 1
ATOM 733 N N . LYS A 1 89 ? -27.095 2.262 0.970 1.00 47.41 89 LYS A N 1
ATOM 734 C CA . LYS A 1 89 ? -28.292 1.435 1.167 1.00 47.41 89 LYS A CA 1
ATOM 735 C C . LYS A 1 89 ? -29.489 2.360 1.451 1.00 47.41 89 LYS A C 1
ATOM 737 O O . LYS A 1 89 ? -29.785 2.602 2.619 1.00 47.41 89 LYS A O 1
ATOM 742 N N . PRO A 1 90 ? -30.173 2.927 0.433 1.00 50.34 90 PRO A N 1
ATOM 743 C CA . PRO A 1 90 ? -31.458 3.552 0.681 1.00 50.34 90 PRO A CA 1
ATOM 744 C C . PRO A 1 90 ? -32.409 2.469 1.190 1.00 50.34 90 PRO A C 1
ATOM 746 O O . PRO A 1 90 ? -32.528 1.393 0.607 1.00 50.34 90 PRO A O 1
ATOM 749 N N . GLN A 1 91 ? -32.990 2.775 2.342 1.00 54.00 91 GLN A N 1
ATOM 750 C CA . GLN A 1 91 ? -34.209 2.240 2.934 1.00 54.00 91 GLN A CA 1
ATOM 751 C C . GLN A 1 91 ? -35.022 1.358 1.965 1.00 54.0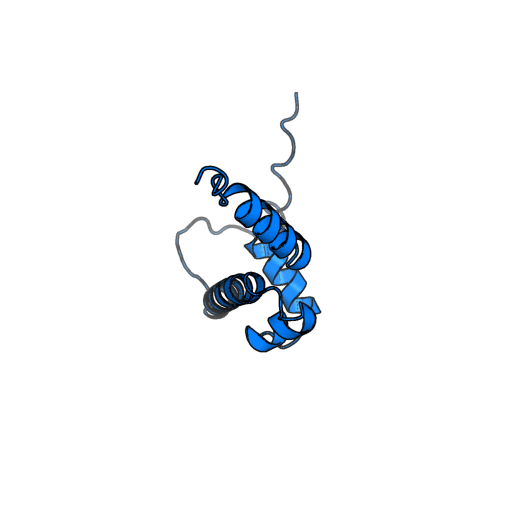0 91 GLN A C 1
ATOM 753 O O . GLN A 1 91 ? -35.801 1.856 1.161 1.00 54.00 91 GLN A O 1
ATOM 758 N N . LEU A 1 92 ? -34.840 0.038 2.051 1.00 54.47 92 LEU A N 1
ATOM 759 C CA . LEU A 1 92 ? -35.835 -0.930 1.589 1.00 54.47 92 LEU A CA 1
ATOM 760 C C . LEU A 1 92 ? -36.481 -1.518 2.845 1.00 54.47 92 LEU A C 1
ATOM 762 O O . LEU A 1 92 ? -36.216 -2.648 3.246 1.00 54.47 92 LEU A O 1
ATOM 766 N N . ALA A 1 93 ? -37.215 -0.656 3.532 1.00 53.06 93 ALA A N 1
ATOM 767 C CA . ALA A 1 93 ? -38.076 -0.971 4.657 1.00 53.06 93 ALA A CA 1
ATOM 768 C C . ALA A 1 93 ? -39.302 -0.075 4.492 1.00 53.06 93 ALA A C 1
ATOM 770 O O . ALA A 1 93 ? -39.407 0.927 5.175 1.00 53.06 93 ALA A O 1
ATOM 771 N N . ASP A 1 94 ? -40.098 -0.375 3.467 1.00 53.97 94 ASP A N 1
ATOM 772 C CA . ASP A 1 94 ? -41.490 0.052 3.296 1.00 53.97 94 ASP A CA 1
ATOM 773 C C . ASP A 1 94 ? -42.063 -0.741 2.112 1.00 53.97 94 ASP A C 1
ATOM 775 O O . ASP A 1 94 ? -42.083 -0.288 0.966 1.00 53.97 94 ASP A O 1
ATOM 779 N N . SER A 1 95 ? -42.428 -1.996 2.378 1.00 53.31 95 SER A N 1
ATOM 780 C CA . SER A 1 95 ? -43.408 -2.806 1.637 1.00 53.31 95 SER A CA 1
ATOM 781 C C . SER A 1 95 ? -43.830 -3.976 2.516 1.00 53.31 95 SER A C 1
ATOM 783 O O . SER A 1 95 ? -42.918 -4.691 2.991 1.00 53.31 95 SER A O 1
#

Foldseek 3Di:
DDDPDPDDPPPPDDDDPDDDPQDPVNVLLVQLLVQLLVVLLPPPDDLQVSCVVSPHPHSVVVQVSNCVVVVDGSVVSSVVSVVVVVVPDPDPPDD

Organism: NCBI:txid400777

InterPro domains:
  IPR009057 Homedomain-like superfamily [SSF46689] (31-79)
  IPR018060 AraC-like, DNA binding HTH domain [PF12833] (21-79)
  IPR018060 AraC-like, DNA binding HTH domain [PS01124] (23-80)
  IPR018060 AraC-like, DNA binding HTH domain [SM00342] (8-78)
  IPR018062 HTH domain AraC-type, conserved site [PS00041] (32-74)
  IPR020449 Transcription regulator HTH, AraC- type, HTH domain [PR00032] (47-62)
  IPR020449 Transcription regulator HTH, AraC- type, HTH domain [PR00032] (62-78)

Secondary structure (DSSP, 8-state):
---TT--SSTTTS----SS----HHHHHHHHHHHHHHHHHTSTTS-HHHHHHHTT-S-HHHHHHHHHHHHSS-HHHHHHHHHHHHHHT-------

Radius of gyration: 17.97 Å; chains: 1; bounding box: 59×45×29 Å

pLDDT: mean 75.22, std 18.57, range [39.28, 93.56]